Protein AF-A0A091I7V1-F1 (afdb_monomer_lite)

Sequence (52 aa):
CECHAGQKKCTCYRPGKRETWLFSRFSTGWSCGLHADWTELTNCVPSVVDSK

Structure (mmCIF, N/CA/C/O backbone):
data_AF-A0A091I7V1-F1
#
_entry.id   AF-A0A091I7V1-F1
#
loop_
_atom_site.group_PDB
_atom_site.id
_atom_site.type_symbol
_atom_site.label_atom_id
_atom_site.label_alt_id
_atom_site.label_comp_id
_atom_site.label_asym_id
_atom_site.label_entity_id
_atom_site.label_seq_id
_atom_site.pdbx_PDB_ins_code
_atom_site.Cartn_x
_atom_site.Cartn_y
_atom_site.Cartn_z
_atom_site.occupancy
_atom_site.B_iso_or_equiv
_atom_site.auth_seq_id
_atom_site.auth_comp_id
_atom_site.auth_asym_id
_atom_site.auth_atom_id
_atom_site.pdbx_PDB_model_num
ATOM 1 N N . CYS A 1 1 ? -4.409 -11.669 6.556 1.00 75.50 1 CYS A N 1
ATOM 2 C CA . CYS A 1 1 ? -4.507 -11.245 5.148 1.00 75.50 1 CYS A CA 1
ATOM 3 C C . CYS A 1 1 ? -5.221 -12.343 4.403 1.00 75.50 1 CYS A C 1
ATOM 5 O O . CYS A 1 1 ? -4.833 -13.494 4.553 1.00 75.50 1 CYS A O 1
ATOM 7 N N . GLU A 1 2 ? -6.240 -11.989 3.636 1.00 80.12 2 GLU A N 1
ATOM 8 C CA . GLU A 1 2 ? -6.950 -12.914 2.760 1.00 80.12 2 GLU A CA 1
ATOM 9 C C . GLU A 1 2 ? -6.365 -12.781 1.352 1.00 80.12 2 GLU A C 1
ATOM 11 O O . GLU A 1 2 ? -6.401 -11.713 0.740 1.00 80.12 2 GLU A O 1
ATOM 16 N N . CYS A 1 3 ? -5.745 -13.858 0.875 1.00 79.94 3 CYS A N 1
ATOM 17 C CA . CYS A 1 3 ? -5.173 -13.963 -0.462 1.00 79.94 3 CYS A CA 1
ATOM 18 C C . CYS A 1 3 ? -5.817 -15.166 -1.150 1.00 79.94 3 CYS A C 1
ATOM 20 O O . CYS A 1 3 ? -5.635 -16.297 -0.702 1.00 79.94 3 CYS A O 1
ATOM 22 N N . HIS A 1 4 ? -6.547 -14.937 -2.238 1.00 83.12 4 HIS A N 1
ATOM 23 C CA . HIS A 1 4 ? -7.126 -16.017 -3.036 1.00 83.12 4 HIS A CA 1
ATOM 24 C C . HIS A 1 4 ? -6.223 -16.348 -4.229 1.00 83.12 4 HIS A C 1
ATOM 26 O O . HIS A 1 4 ? -5.644 -15.453 -4.852 1.00 83.12 4 HIS A O 1
ATOM 32 N N . ALA A 1 5 ? -6.115 -17.633 -4.576 1.00 78.31 5 ALA A N 1
ATOM 33 C CA . ALA A 1 5 ? -5.380 -18.063 -5.762 1.00 78.31 5 ALA A CA 1
ATOM 34 C C . ALA A 1 5 ? -5.971 -17.396 -7.021 1.00 78.31 5 ALA A C 1
ATOM 36 O O . ALA A 1 5 ? -7.174 -17.461 -7.259 1.00 78.31 5 ALA A O 1
ATOM 37 N N . GLY A 1 6 ? -5.125 -16.715 -7.801 1.00 81.12 6 GLY A N 1
ATOM 38 C CA . GLY A 1 6 ? -5.527 -15.932 -8.980 1.00 81.12 6 GLY A CA 1
ATOM 39 C C . GLY A 1 6 ? -5.675 -14.423 -8.738 1.00 81.12 6 GLY A C 1
ATOM 40 O O . GLY A 1 6 ? -5.680 -13.653 -9.699 1.00 81.12 6 GLY A O 1
ATOM 41 N N . GLN A 1 7 ? -5.716 -13.961 -7.483 1.00 79.38 7 GLN A N 1
ATOM 42 C CA . GLN A 1 7 ? -5.708 -12.530 -7.175 1.00 79.38 7 GLN A CA 1
ATOM 43 C C . GLN A 1 7 ? -4.276 -11.994 -7.072 1.00 79.38 7 GLN A C 1
ATOM 45 O O . GLN A 1 7 ? -3.458 -12.482 -6.299 1.00 79.38 7 GLN A O 1
ATOM 50 N N . LYS A 1 8 ? -3.976 -10.930 -7.830 1.00 78.69 8 LYS A N 1
ATOM 51 C CA . LYS A 1 8 ? -2.697 -10.196 -7.725 1.00 78.69 8 LYS A CA 1
ATOM 52 C C . LYS A 1 8 ? -2.626 -9.296 -6.483 1.00 78.69 8 LYS A C 1
ATOM 54 O O . LYS A 1 8 ? -1.541 -8.837 -6.134 1.00 78.69 8 LYS A O 1
ATOM 59 N N . LYS A 1 9 ? -3.776 -9.020 -5.860 1.00 81.81 9 LYS A N 1
ATOM 60 C CA . LYS A 1 9 ? -3.943 -8.143 -4.702 1.00 81.81 9 LYS A CA 1
ATOM 61 C C . LYS A 1 9 ? -4.790 -8.854 -3.645 1.00 81.81 9 LYS A C 1
ATOM 63 O O . LYS A 1 9 ? -5.908 -9.257 -3.937 1.00 81.81 9 LYS A O 1
ATOM 68 N N . CYS A 1 10 ? 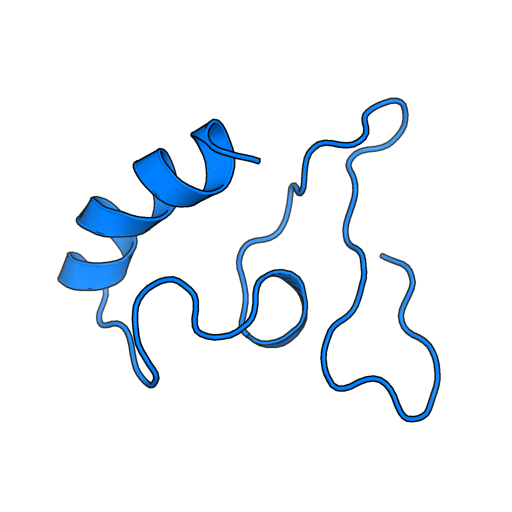-4.241 -8.982 -2.452 1.00 84.75 10 CYS A N 1
ATOM 69 C CA . CYS A 1 10 ? -4.831 -9.507 -1.237 1.00 84.75 10 CYS A CA 1
ATOM 70 C C . CYS A 1 10 ? -5.475 -8.404 -0.395 1.00 84.75 10 CYS A C 1
ATOM 72 O O . CYS A 1 10 ? -5.040 -7.251 -0.404 1.00 84.75 10 CYS A O 1
ATOM 74 N N . THR A 1 11 ? -6.460 -8.780 0.410 1.00 84.12 11 THR A N 1
ATOM 75 C CA . THR A 1 11 ? -7.101 -7.917 1.404 1.00 84.12 11 THR A CA 1
ATOM 76 C C . THR A 1 11 ? -6.447 -8.117 2.770 1.00 84.12 11 THR A C 1
ATOM 78 O O . THR A 1 11 ? -6.592 -9.144 3.439 1.00 84.12 11 THR A O 1
ATOM 81 N N . CYS A 1 12 ? -5.680 -7.118 3.204 1.00 83.19 12 CYS A N 1
ATOM 82 C CA . CYS A 1 12 ? -4.980 -7.123 4.488 1.00 83.19 12 CYS A CA 1
ATOM 83 C C . CYS A 1 12 ? -5.598 -6.112 5.453 1.00 83.19 12 CYS A C 1
ATOM 85 O O . CYS A 1 12 ? -5.029 -5.050 5.710 1.00 83.19 12 CYS A O 1
ATOM 87 N N . TYR A 1 13 ? -6.761 -6.461 5.998 1.00 85.88 13 TYR A N 1
ATOM 88 C CA . TYR A 1 13 ? -7.453 -5.645 6.993 1.00 85.88 13 TYR A CA 1
ATOM 89 C C . TYR A 1 13 ? -6.998 -5.934 8.419 1.00 85.88 13 TYR A C 1
ATOM 91 O O . TYR A 1 13 ? -6.533 -7.035 8.734 1.00 85.88 13 TYR A O 1
ATOM 99 N N . ARG A 1 14 ? -7.059 -4.904 9.270 1.00 84.19 14 ARG A N 1
ATOM 100 C CA . ARG A 1 14 ? -6.750 -5.023 10.697 1.00 84.19 14 ARG A CA 1
ATOM 101 C C . ARG A 1 14 ? -7.879 -5.812 11.379 1.00 84.19 14 ARG A C 1
ATOM 103 O O . ARG A 1 14 ? -9.040 -5.572 11.065 1.00 84.19 14 ARG A O 1
ATOM 110 N N . PRO A 1 15 ? -7.596 -6.728 12.320 1.00 82.25 15 PRO A N 1
ATOM 111 C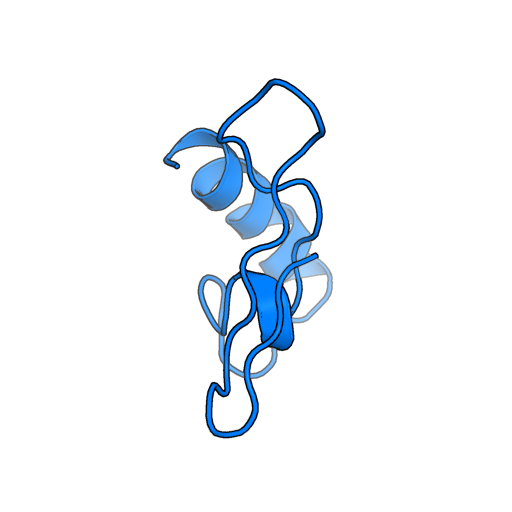 CA . PRO A 1 15 ? -8.654 -7.442 13.034 1.00 82.25 15 PRO A CA 1
ATOM 112 C C . PRO A 1 15 ? -9.644 -6.459 13.678 1.00 82.25 15 PRO A C 1
ATOM 114 O O . PRO A 1 15 ? -9.233 -5.570 14.421 1.00 82.25 15 PRO A O 1
ATOM 117 N N . GLY A 1 16 ? -10.933 -6.582 13.352 1.00 81.88 16 GLY A N 1
ATOM 118 C CA . GLY A 1 16 ? -11.992 -5.702 13.866 1.00 81.88 16 GLY A CA 1
ATOM 119 C C . GLY A 1 16 ? -12.156 -4.353 13.152 1.00 81.88 16 GLY A C 1
ATOM 120 O O . GLY A 1 16 ? -13.036 -3.584 13.528 1.00 81.88 16 GLY A O 1
ATOM 121 N N . LYS A 1 17 ? -11.364 -4.053 12.113 1.00 79.69 17 LYS A N 1
ATOM 122 C CA . LYS A 1 17 ? -11.502 -2.834 11.302 1.00 79.69 17 LYS A CA 1
ATOM 123 C C . LYS A 1 17 ? -11.400 -3.136 9.807 1.00 79.69 17 LYS A C 1
ATOM 125 O O . LYS A 1 17 ? -10.698 -4.050 9.401 1.00 79.69 17 LYS A O 1
ATOM 130 N N . ARG A 1 18 ? -12.037 -2.316 8.965 1.00 79.19 18 ARG A N 1
ATOM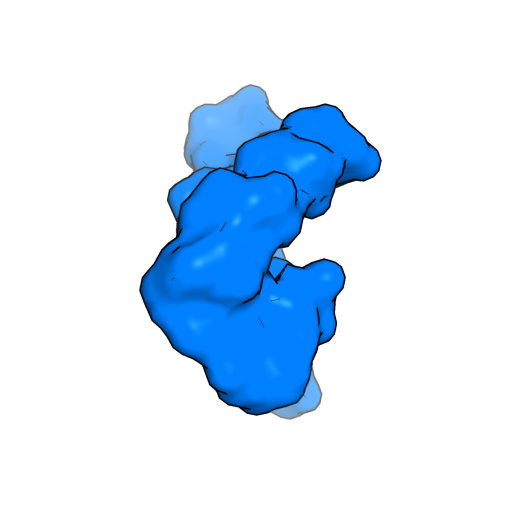 131 C CA . ARG A 1 18 ? -11.881 -2.381 7.494 1.00 79.19 18 ARG A CA 1
ATOM 132 C C . ARG A 1 18 ? -10.704 -1.546 6.962 1.00 79.19 18 ARG A C 1
ATOM 134 O O . ARG A 1 18 ? -10.588 -1.341 5.762 1.00 79.19 18 ARG A O 1
ATOM 141 N N . GLU A 1 19 ? -9.810 -1.112 7.847 1.00 81.75 19 GLU A N 1
ATOM 142 C CA . GLU A 1 19 ? -8.597 -0.362 7.506 1.00 81.75 19 GLU A CA 1
ATOM 143 C C . GLU A 1 19 ? -7.486 -1.322 7.056 1.00 81.75 19 GLU A C 1
ATOM 145 O O . GLU A 1 19 ? -7.234 -2.356 7.691 1.00 81.75 19 GLU A O 1
ATOM 150 N N . THR A 1 20 ? -6.806 -0.983 5.959 1.00 82.44 20 THR A N 1
ATOM 151 C CA . THR A 1 20 ? -5.679 -1.778 5.450 1.00 82.44 20 THR A CA 1
ATOM 152 C C . THR A 1 20 ? -4.434 -1.489 6.288 1.00 82.44 20 THR A C 1
ATOM 154 O O . THR A 1 20 ? -3.972 -0.356 6.323 1.00 82.44 20 THR A O 1
ATOM 157 N N . TRP A 1 21 ? -3.859 -2.496 6.953 1.00 82.31 21 TRP A N 1
ATOM 158 C CA . TRP A 1 21 ? -2.686 -2.290 7.829 1.00 82.31 21 TRP A CA 1
ATOM 159 C C . TRP A 1 21 ? -1.344 -2.534 7.140 1.00 82.31 21 TRP A C 1
ATOM 161 O O . TRP A 1 21 ? -0.302 -2.183 7.687 1.00 82.31 21 TRP A O 1
ATOM 171 N N . LEU A 1 22 ? -1.361 -3.159 5.964 1.00 81.62 22 LEU A N 1
ATOM 172 C CA . LEU A 1 22 ? -0.163 -3.481 5.203 1.00 81.62 22 LEU A CA 1
ATOM 173 C C . LEU A 1 22 ? -0.186 -2.714 3.884 1.00 81.62 22 LEU A C 1
ATOM 175 O O . LEU A 1 22 ? -1.052 -2.964 3.047 1.00 81.62 22 LEU A O 1
ATOM 179 N N . PHE A 1 23 ? 0.776 -1.819 3.674 1.00 80.44 23 PHE A N 1
ATOM 180 C CA . PHE A 1 23 ? 0.987 -1.180 2.378 1.00 80.44 23 PHE A CA 1
ATOM 181 C C . PHE A 1 23 ? 2.046 -1.963 1.598 1.00 80.44 23 PHE A C 1
ATOM 183 O O . PHE A 1 23 ? 3.197 -2.057 2.012 1.00 80.44 23 PHE A O 1
ATOM 190 N N . SER A 1 24 ? 1.649 -2.575 0.485 1.00 77.50 24 SER A N 1
ATOM 191 C CA . SER A 1 24 ? 2.553 -3.327 -0.392 1.00 77.50 24 SER A CA 1
ATOM 192 C C . SER A 1 24 ? 1.919 -3.526 -1.765 1.00 77.50 24 SER A C 1
ATOM 194 O O . SER A 1 24 ? 0.699 -3.419 -1.911 1.00 77.50 24 SER A O 1
ATOM 196 N N . ARG A 1 25 ? 2.717 -3.925 -2.766 1.00 78.50 25 ARG A N 1
ATOM 197 C CA . ARG A 1 25 ? 2.205 -4.324 -4.090 1.00 78.50 25 ARG A CA 1
ATOM 198 C C . ARG A 1 25 ? 1.054 -5.327 -3.982 1.00 78.50 25 ARG A C 1
ATOM 200 O O . ARG A 1 25 ? 0.063 -5.207 -4.694 1.00 78.50 25 ARG A O 1
ATOM 207 N N . PHE A 1 26 ? 1.189 -6.309 -3.096 1.00 77.19 26 PHE A N 1
ATOM 208 C CA . PHE A 1 26 ? 0.190 -7.356 -2.928 1.00 77.19 26 PHE A CA 1
ATOM 209 C C . PHE A 1 26 ? -0.994 -6.923 -2.073 1.00 77.19 26 PHE A C 1
ATOM 211 O O . PHE A 1 26 ? -1.979 -7.629 -2.083 1.00 77.19 26 PHE A O 1
ATOM 218 N N . SER A 1 27 ? -0.954 -5.804 -1.352 1.00 76.00 27 SER A N 1
ATOM 219 C CA . SER A 1 27 ? -2.064 -5.377 -0.486 1.00 76.00 27 SER A CA 1
ATOM 220 C C . SER A 1 27 ? -2.790 -4.151 -1.034 1.00 76.00 27 SER A C 1
ATOM 222 O O . SER A 1 27 ? -4.009 -4.139 -1.184 1.00 76.00 27 SER A O 1
ATOM 224 N N . THR A 1 28 ? -2.046 -3.115 -1.414 1.00 76.00 28 THR A N 1
ATOM 225 C CA . THR A 1 28 ? -2.577 -1.851 -1.936 1.00 76.00 28 THR A CA 1
ATOM 226 C C . THR A 1 28 ? -2.396 -1.707 -3.443 1.00 76.00 28 THR A C 1
ATOM 228 O O . THR A 1 28 ? -3.198 -1.003 -4.057 1.00 76.00 28 THR A O 1
ATOM 231 N N . GLY A 1 29 ? -1.477 -2.456 -4.056 1.00 81.88 29 GLY A N 1
ATOM 232 C CA . GLY A 1 29 ? -1.136 -2.325 -5.473 1.00 81.88 29 GLY A CA 1
ATOM 233 C C . GLY A 1 29 ? -0.074 -1.251 -5.691 1.00 81.88 29 GLY A C 1
ATOM 234 O O . GLY A 1 29 ? 0.754 -1.001 -4.820 1.00 81.88 29 GLY A O 1
ATOM 235 N N . TRP A 1 30 ? -0.122 -0.601 -6.852 1.00 80.44 30 TRP A N 1
ATOM 236 C CA . TRP A 1 30 ? 0.791 0.479 -7.246 1.00 80.44 30 TRP A CA 1
ATOM 237 C C . TRP A 1 30 ? 0.193 1.868 -6.991 1.00 80.44 30 TRP A C 1
ATOM 239 O O . TRP A 1 30 ? 0.299 2.760 -7.826 1.00 80.44 30 TRP A O 1
ATOM 249 N N . SER A 1 31 ? -0.483 2.053 -5.852 1.00 74.56 31 SER A N 1
ATOM 250 C CA . SER A 1 31 ? -1.229 3.287 -5.550 1.00 74.56 31 SER A CA 1
ATOM 251 C C . SER A 1 31 ? -0.359 4.547 -5.488 1.00 74.56 31 SER A C 1
ATOM 253 O O . SER A 1 31 ? -0.888 5.640 -5.623 1.00 74.56 31 SER A O 1
ATOM 255 N N . CYS A 1 32 ? 0.946 4.384 -5.262 1.00 78.88 32 CYS A N 1
ATOM 256 C CA . CYS A 1 32 ? 1.916 5.472 -5.138 1.00 78.88 32 CYS A CA 1
ATOM 257 C C . CYS A 1 32 ? 3.013 5.430 -6.210 1.00 78.88 32 CYS A C 1
ATOM 259 O O . CYS A 1 32 ? 4.033 6.083 -6.048 1.00 78.88 32 CYS A O 1
ATOM 261 N N . GLY A 1 33 ? 2.823 4.646 -7.279 1.00 78.50 33 GLY A N 1
ATOM 262 C CA . GLY A 1 33 ? 3.815 4.446 -8.340 1.00 78.50 33 GLY A CA 1
ATOM 263 C C . GLY A 1 33 ? 4.191 2.976 -8.531 1.00 78.50 33 GLY A C 1
ATOM 264 O O . GLY A 1 33 ? 4.093 2.166 -7.609 1.00 78.50 33 GLY A O 1
ATOM 265 N N . LEU A 1 34 ? 4.604 2.623 -9.754 1.00 72.06 34 LEU A N 1
ATOM 266 C CA . LEU A 1 34 ? 4.996 1.261 -10.155 1.00 72.06 34 LEU A CA 1
ATOM 267 C C . LEU A 1 34 ? 6.321 0.812 -9.511 1.00 72.06 34 LEU A C 1
ATOM 269 O O . LEU A 1 34 ? 6.585 -0.377 -9.434 1.00 72.06 34 LEU A O 1
ATOM 273 N N . HIS A 1 35 ? 7.146 1.749 -9.047 1.00 74.00 35 HIS A N 1
ATOM 274 C CA . HIS A 1 35 ? 8.412 1.506 -8.352 1.00 74.00 35 HIS A CA 1
ATOM 275 C C . HIS A 1 35 ? 8.669 2.655 -7.375 1.00 74.00 35 HIS A C 1
ATOM 277 O O . HIS A 1 35 ? 9.686 3.324 -7.466 1.00 74.00 35 HIS A O 1
ATOM 283 N N . ALA A 1 36 ? 7.700 2.922 -6.497 1.00 78.00 36 ALA A N 1
ATOM 284 C CA . ALA A 1 36 ? 7.785 4.055 -5.587 1.00 78.00 36 ALA A CA 1
ATOM 285 C C . ALA A 1 36 ? 9.052 3.964 -4.723 1.00 78.00 36 ALA A C 1
ATOM 287 O O . ALA A 1 36 ? 9.183 3.047 -3.904 1.00 78.00 36 ALA A O 1
ATOM 288 N N . ASP A 1 37 ? 9.971 4.908 -4.914 1.00 80.00 37 ASP A N 1
ATOM 289 C CA . ASP A 1 37 ? 11.151 5.052 -4.066 1.00 80.00 37 ASP A CA 1
ATOM 290 C C . ASP A 1 37 ? 10.735 5.499 -2.656 1.00 80.00 37 ASP A C 1
ATOM 292 O O . ASP A 1 37 ? 9.596 5.909 -2.418 1.00 80.00 37 ASP A O 1
ATOM 296 N N . TRP A 1 38 ? 11.654 5.451 -1.686 1.00 77.19 38 TRP A N 1
ATOM 297 C CA . TRP A 1 38 ? 11.354 5.837 -0.299 1.00 77.19 38 TRP A CA 1
ATOM 298 C C . TRP A 1 38 ? 10.718 7.233 -0.197 1.00 77.19 38 TRP A C 1
ATOM 300 O O . TRP A 1 38 ? 9.751 7.424 0.543 1.00 77.19 38 TRP A O 1
ATOM 310 N N . THR A 1 39 ? 11.200 8.195 -0.986 1.00 80.88 39 THR A N 1
ATOM 311 C CA . THR A 1 39 ? 10.645 9.554 -1.025 1.00 80.88 39 THR A CA 1
ATOM 312 C C . THR A 1 39 ? 9.206 9.572 -1.549 1.00 80.88 39 THR A C 1
ATOM 314 O O . THR A 1 39 ? 8.359 10.260 -0.982 1.00 80.88 39 THR A O 1
ATOM 317 N N . GLU A 1 40 ? 8.888 8.804 -2.593 1.00 79.88 40 GLU A N 1
ATOM 318 C CA . GLU A 1 40 ? 7.524 8.719 -3.133 1.00 79.88 40 GLU A CA 1
ATOM 319 C C . GLU A 1 40 ? 6.584 7.987 -2.168 1.00 79.88 40 GLU A C 1
ATOM 321 O O . GLU A 1 40 ? 5.468 8.445 -1.922 1.00 79.88 40 GLU A O 1
ATOM 326 N N . LEU A 1 41 ? 7.050 6.902 -1.540 1.00 80.38 41 LEU A N 1
ATOM 327 C CA . LEU A 1 41 ? 6.303 6.177 -0.510 1.00 80.38 41 LEU A CA 1
ATOM 328 C C . LEU A 1 41 ? 5.962 7.080 0.678 1.00 80.38 41 LEU A C 1
ATOM 330 O O . LEU A 1 41 ? 4.80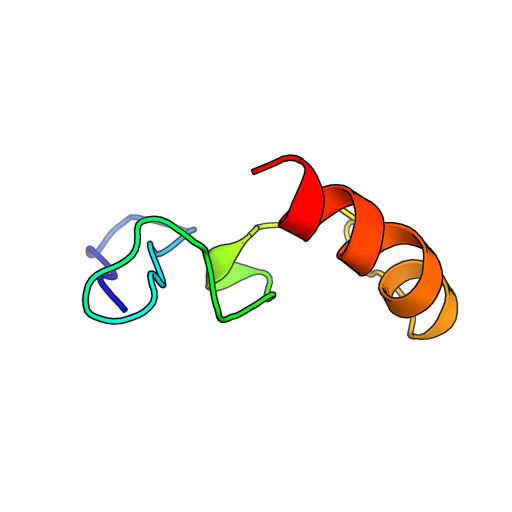8 7.130 1.094 1.00 80.38 41 LEU A O 1
ATOM 334 N N . THR A 1 42 ? 6.933 7.821 1.211 1.00 80.88 42 THR A N 1
ATOM 335 C CA . THR A 1 42 ? 6.727 8.622 2.429 1.00 80.88 42 THR A CA 1
ATOM 336 C C . THR A 1 42 ? 5.767 9.793 2.193 1.00 80.88 42 THR A C 1
ATOM 338 O O . THR A 1 42 ? 4.986 10.126 3.081 1.00 80.88 42 THR A O 1
ATOM 341 N N . ASN A 1 43 ? 5.762 10.374 0.987 1.00 82.38 43 ASN A N 1
ATOM 342 C CA . ASN A 1 43 ? 4.856 11.472 0.635 1.00 82.38 43 ASN A CA 1
ATOM 343 C C . ASN A 1 43 ? 3.451 11.001 0.222 1.00 82.38 43 ASN A C 1
ATOM 345 O O . ASN A 1 43 ? 2.475 11.704 0.469 1.00 82.38 43 ASN A O 1
ATOM 349 N N . C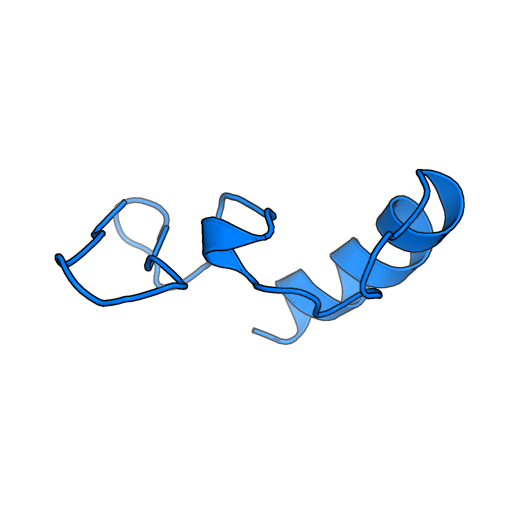YS A 1 44 ? 3.325 9.831 -0.412 1.00 82.44 44 CYS A N 1
ATOM 350 C CA . CYS A 1 44 ? 2.049 9.367 -0.963 1.00 82.44 44 CYS A CA 1
ATOM 351 C C . CYS A 1 44 ? 1.279 8.416 -0.037 1.00 82.44 44 CYS A C 1
ATOM 353 O O . CYS A 1 44 ? 0.050 8.493 0.034 1.00 82.44 44 CYS A O 1
ATOM 355 N N . VAL A 1 45 ? 1.968 7.521 0.685 1.00 82.75 45 VAL A N 1
ATOM 356 C CA . VAL A 1 45 ? 1.316 6.500 1.523 1.00 82.75 45 VAL A CA 1
ATOM 357 C C . VAL A 1 45 ? 0.338 7.118 2.522 1.00 82.75 45 VAL A C 1
ATOM 359 O O . VAL A 1 45 ? -0.801 6.654 2.514 1.00 82.75 45 VAL A O 1
ATOM 362 N N . PRO A 1 46 ? 0.688 8.160 3.308 1.00 81.62 46 PRO A N 1
ATOM 363 C CA . PRO A 1 46 ? -0.222 8.741 4.297 1.00 81.62 46 PRO A CA 1
ATOM 364 C C . PRO A 1 46 ? -1.565 9.158 3.690 1.00 81.62 46 PRO A C 1
ATOM 366 O O . PRO A 1 46 ? -2.612 8.773 4.198 1.00 81.62 46 PRO A O 1
ATOM 369 N N . SER A 1 47 ? -1.539 9.839 2.544 1.00 81.12 47 SER A N 1
ATOM 370 C CA . SER A 1 47 ? -2.745 10.268 1.831 1.00 81.12 47 SER A CA 1
ATOM 371 C C . SER A 1 47 ? -3.582 9.086 1.335 1.00 81.12 47 SER A C 1
ATOM 373 O O . SER A 1 47 ? -4.808 9.138 1.349 1.00 81.12 47 SER A O 1
ATOM 375 N N . VAL A 1 48 ? -2.940 7.996 0.902 1.00 79.56 48 VAL A N 1
ATOM 376 C CA . VAL A 1 48 ? -3.625 6.823 0.334 1.00 79.56 48 VAL A CA 1
ATOM 377 C C . VAL A 1 48 ? -4.224 5.905 1.398 1.00 79.56 48 VAL A C 1
ATOM 379 O O . VAL A 1 48 ? -5.270 5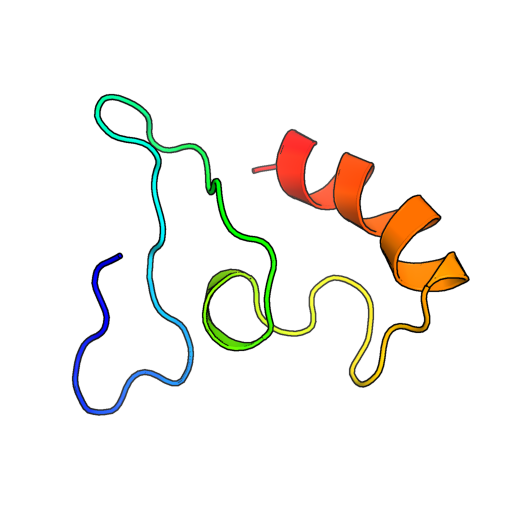.311 1.137 1.00 79.56 48 VAL A O 1
ATOM 382 N N . VAL A 1 49 ? -3.570 5.729 2.551 1.00 78.19 49 VAL A N 1
ATOM 383 C CA . VAL A 1 49 ? -4.151 4.951 3.662 1.00 78.19 49 VAL A CA 1
ATOM 384 C C . VAL A 1 49 ? -5.213 5.730 4.429 1.00 78.19 49 VAL A C 1
ATOM 386 O O . VAL A 1 49 ? -6.134 5.096 4.922 1.00 78.19 49 VAL A O 1
ATOM 389 N N . ASP A 1 50 ? -5.124 7.059 4.500 1.00 71.88 50 ASP A N 1
ATOM 390 C CA . ASP A 1 50 ? -6.162 7.894 5.123 1.00 71.88 50 ASP A CA 1
ATOM 391 C C . ASP A 1 50 ? -7.431 7.989 4.257 1.00 71.88 50 ASP A C 1
ATOM 393 O O . ASP A 1 50 ? -8.549 7.923 4.759 1.00 71.88 50 ASP A O 1
ATOM 397 N N . SER A 1 51 ? -7.275 8.030 2.929 1.00 64.06 51 SER A N 1
ATOM 398 C CA . SER A 1 51 ? -8.402 8.114 1.984 1.00 64.06 51 SER A CA 1
ATOM 399 C C . SER A 1 51 ? -9.217 6.814 1.829 1.00 64.06 51 SER A C 1
ATOM 401 O O . SER A 1 51 ? -10.038 6.731 0.911 1.00 64.06 51 SER A O 1
ATOM 403 N N . LYS A 1 52 ? -8.964 5.761 2.620 1.00 58.47 52 LYS A N 1
ATOM 404 C CA . LYS A 1 52 ? -9.422 4.394 2.316 1.00 58.47 52 LYS A CA 1
ATOM 405 C C . LYS A 1 52 ? -9.962 3.630 3.516 1.00 58.47 52 LYS A C 1
ATOM 407 O O . LYS A 1 52 ? -11.067 3.062 3.365 1.00 58.47 52 LYS A O 1
#

Secondary structure (DSSP, 8-state):
-B--TT-SS-B-BPTTSSSB---STTTT-STT-TT--HHHHHHHHHHHHHT-

Foldseek 3Di:
DADDPPQQAGDQDDVPDSQHPDDDCRHQNQQQHPDQDPVSCVVRVVVSRVVD

Organism: Calypte anna (NCBI:txid9244)

InterPro domains:
  IPR010635 Heparan sulphate 6-sulfotransferase/Protein-tyrosine sulfotransferase [PTHR12812] (1-52)

Radius of gyration: 11.45 Å; chains: 1; bounding box: 23×30×24 Å

pLDDT: mean 79.17, std 4.68, range [58.47, 85.88]